Protein AF-A0A8T6U9K5-F1 (afdb_monomer)

Sequence (38 aa):
WECPVATNDRELRKRLRNLGVPVIFLRQRHRLELEGAV

Solvent-accessible surface area (backbone atoms only — not comparable to full-atom values): 2408 Å² total; per-residue (Å²): 136,90,71,68,43,80,52,78,53,68,68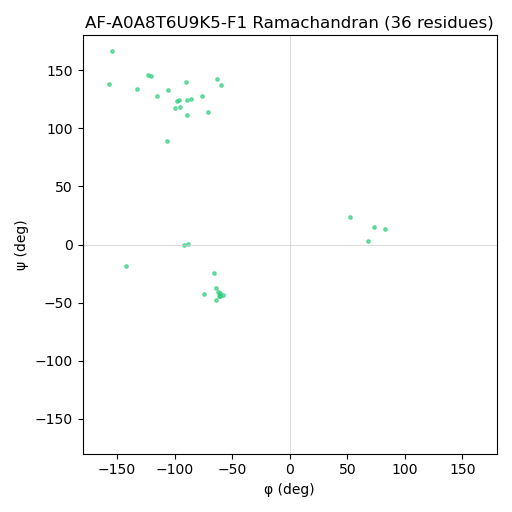,59,49,53,53,35,47,75,70,62,40,28,36,33,34,61,47,97,82,75,43,80,44,78,46,64,79,131

Nearest PDB structures (foldseek):
  2a6q-assembly3_D  TM=3.991E-01  e=1.490E+00  Escherichia coli
  2p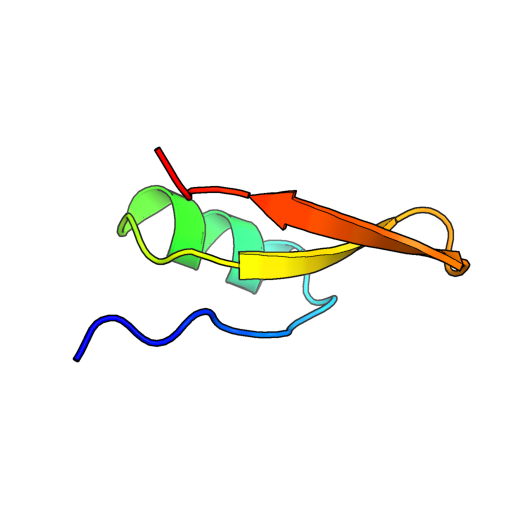w9-assembly1_B  TM=4.599E-01  e=5.836E+00  Desulfotalea psychrophila LSv54
  5ld9-assembly1_B  TM=4.139E-01  e=9.651E+00  Pyrococcus furiosus DSM 3638

Mean predicted aligned error: 3.38 Å

Structure (mmCIF, N/CA/C/O backbone):
data_AF-A0A8T6U9K5-F1
#
_entry.id   AF-A0A8T6U9K5-F1
#
loop_
_atom_site.group_PDB
_atom_site.id
_atom_site.type_symbol
_atom_site.label_atom_id
_atom_site.label_alt_id
_atom_site.label_comp_id
_atom_site.label_asy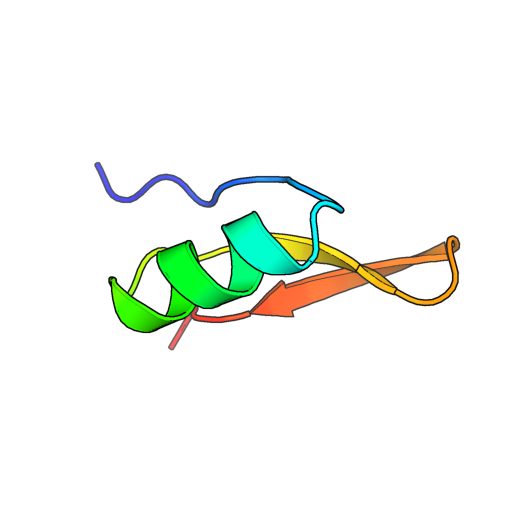m_id
_atom_site.label_entity_id
_atom_site.label_seq_id
_atom_site.pdbx_PDB_ins_code
_atom_site.Cartn_x
_atom_site.Cartn_y
_atom_site.Cartn_z
_atom_site.occupancy
_atom_site.B_iso_or_equiv
_atom_site.auth_seq_id
_atom_site.auth_comp_id
_atom_site.auth_asym_id
_atom_site.auth_atom_id
_atom_site.pdbx_PDB_model_num
ATOM 1 N N . TRP A 1 1 ? -17.601 5.791 -1.875 1.00 47.09 1 TRP A N 1
ATOM 2 C CA . TRP A 1 1 ? -16.598 5.227 -2.796 1.00 47.09 1 TRP A CA 1
ATOM 3 C C . TRP A 1 1 ? -15.281 5.189 -2.048 1.00 47.09 1 TRP A C 1
ATOM 5 O O . TRP A 1 1 ? -14.720 6.245 -1.795 1.00 47.09 1 TRP A O 1
ATOM 15 N N . GLU A 1 2 ? -14.829 4.002 -1.657 1.00 67.56 2 GLU A N 1
ATOM 16 C CA . GLU A 1 2 ? -13.484 3.770 -1.120 1.00 67.56 2 GLU A CA 1
ATOM 17 C C . GLU A 1 2 ? -12.701 3.041 -2.213 1.00 67.56 2 GLU A C 1
ATOM 19 O O . GLU A 1 2 ? -12.779 1.824 -2.347 1.00 67.56 2 GLU A O 1
ATOM 24 N N . CYS A 1 3 ? -12.056 3.804 -3.098 1.00 84.50 3 CYS A N 1
ATOM 25 C CA . CYS A 1 3 ? -11.291 3.235 -4.204 1.00 84.50 3 CYS A CA 1
ATOM 26 C C . CYS A 1 3 ? -9.843 2.989 -3.751 1.00 84.50 3 CYS A C 1
ATOM 28 O O . CYS A 1 3 ? -9.194 3.942 -3.307 1.00 84.50 3 CYS A O 1
ATOM 30 N N . PRO A 1 4 ? -9.315 1.759 -3.874 1.00 91.94 4 PRO A N 1
ATOM 31 C CA . PRO A 1 4 ? -7.905 1.491 -3.630 1.00 91.94 4 PRO A CA 1
ATOM 32 C C . PRO A 1 4 ? -7.003 2.307 -4.564 1.00 91.94 4 PRO A C 1
ATOM 34 O O . PRO A 1 4 ? -7.252 2.401 -5.766 1.00 91.94 4 PRO A O 1
ATOM 37 N N . VAL A 1 5 ? -5.918 2.866 -4.029 1.00 95.12 5 VAL A N 1
ATOM 38 C CA . VAL A 1 5 ? -4.968 3.678 -4.804 1.00 95.12 5 VAL A CA 1
ATOM 39 C C . VAL A 1 5 ? -3.770 2.833 -5.225 1.00 95.12 5 VAL A C 1
ATOM 41 O O . VAL A 1 5 ? -3.065 2.292 -4.380 1.00 95.12 5 VAL A O 1
ATOM 44 N N . ALA A 1 6 ? -3.481 2.756 -6.525 1.00 96.12 6 ALA A N 1
ATOM 45 C CA . ALA A 1 6 ? -2.283 2.084 -7.025 1.00 96.12 6 ALA A CA 1
ATOM 46 C C . ALA A 1 6 ? -1.090 3.055 -7.099 1.00 96.12 6 ALA A C 1
ATOM 48 O O . ALA A 1 6 ? -1.085 3.968 -7.923 1.00 96.12 6 ALA A O 1
ATOM 49 N N . THR A 1 7 ? -0.064 2.883 -6.254 1.00 95.50 7 THR A N 1
ATOM 50 C CA . THR A 1 7 ? 1.143 3.732 -6.296 1.00 95.50 7 THR A CA 1
ATOM 51 C C . THR A 1 7 ? 2.389 3.087 -5.687 1.00 95.50 7 THR A C 1
ATOM 53 O O . THR A 1 7 ? 2.360 2.513 -4.602 1.00 95.50 7 THR A O 1
ATOM 56 N N . ASN A 1 8 ? 3.540 3.255 -6.346 1.00 95.69 8 ASN A N 1
ATOM 57 C CA . ASN A 1 8 ? 4.848 2.837 -5.826 1.00 95.69 8 ASN A CA 1
ATOM 58 C C . ASN A 1 8 ? 5.587 3.937 -5.041 1.00 95.69 8 ASN A C 1
ATOM 60 O O . ASN A 1 8 ? 6.662 3.673 -4.488 1.00 95.69 8 ASN A O 1
ATOM 64 N N . ASP A 1 9 ? 5.006 5.130 -4.904 1.00 96.56 9 ASP A N 1
ATOM 65 C CA . ASP A 1 9 ? 5.575 6.215 -4.099 1.00 96.56 9 ASP A CA 1
ATOM 66 C C . ASP A 1 9 ? 5.469 5.901 -2.600 1.00 96.56 9 ASP A C 1
ATOM 68 O O . ASP A 1 9 ? 4.378 5.811 -2.044 1.00 96.56 9 ASP A O 1
ATOM 72 N N . ARG A 1 10 ? 6.610 5.718 -1.927 1.00 94.50 10 ARG A N 1
ATOM 73 C CA . ARG A 1 10 ? 6.642 5.269 -0.524 1.00 94.50 10 ARG A CA 1
ATOM 74 C C . ARG A 1 10 ? 6.005 6.261 0.448 1.00 94.50 10 ARG A C 1
ATOM 76 O O . ARG A 1 10 ? 5.380 5.825 1.414 1.00 94.50 10 ARG A O 1
ATOM 83 N N . GLU A 1 11 ? 6.186 7.554 0.208 1.00 97.06 11 GLU A N 1
ATOM 84 C CA . GLU A 1 11 ? 5.695 8.608 1.092 1.00 97.06 11 GLU A CA 1
ATOM 85 C C . GLU A 1 11 ? 4.179 8.748 0.946 1.00 97.06 11 GLU A C 1
ATOM 87 O O . GLU A 1 11 ? 3.458 8.775 1.945 1.00 97.06 11 GLU A O 1
ATOM 92 N N . LEU A 1 12 ? 3.674 8.708 -0.290 1.00 95.88 12 LEU A N 1
ATOM 93 C CA . LEU A 1 12 ? 2.238 8.707 -0.552 1.00 95.88 12 LEU A CA 1
ATOM 94 C C . LEU A 1 12 ? 1.552 7.489 0.078 1.00 95.88 12 LEU A C 1
ATOM 96 O O . LEU A 1 12 ? 0.537 7.652 0.751 1.00 95.88 12 LEU A 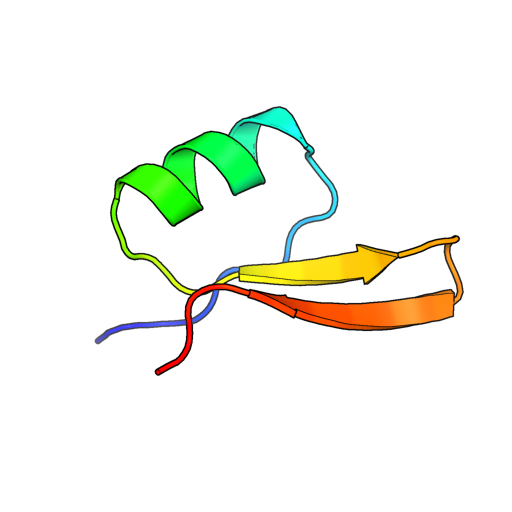O 1
ATOM 100 N N . ARG A 1 13 ? 2.126 6.284 -0.053 1.00 94.75 13 ARG A N 1
ATOM 101 C CA . ARG A 1 13 ? 1.566 5.081 0.593 1.00 94.75 13 ARG A CA 1
ATOM 102 C C . ARG A 1 13 ? 1.450 5.232 2.104 1.00 94.75 13 ARG A C 1
ATOM 104 O O . ARG A 1 13 ? 0.435 4.856 2.678 1.00 94.75 13 ARG A O 1
ATOM 111 N N . LYS A 1 14 ? 2.478 5.789 2.753 1.00 94.56 14 LYS A N 1
ATOM 112 C CA . LYS A 1 14 ? 2.471 6.018 4.204 1.00 94.56 14 LYS A CA 1
ATOM 113 C C . LYS A 1 14 ? 1.344 6.971 4.607 1.00 94.56 14 LYS A C 1
ATOM 115 O O . LYS A 1 14 ? 0.634 6.689 5.567 1.00 94.56 14 LYS A O 1
ATOM 120 N N . ARG A 1 15 ? 1.157 8.062 3.859 1.00 95.62 15 ARG A N 1
ATOM 121 C CA . ARG A 1 15 ? 0.079 9.034 4.100 1.00 95.62 15 ARG A CA 1
ATOM 122 C C . ARG A 1 15 ? -1.301 8.415 3.905 1.00 95.62 15 ARG A C 1
ATOM 124 O O . ARG A 1 15 ? -2.141 8.554 4.783 1.00 95.62 15 ARG A O 1
ATOM 131 N N . LEU A 1 16 ? -1.512 7.695 2.804 1.00 94.06 16 LEU A N 1
ATOM 132 C CA . LEU A 1 16 ? -2.784 7.029 2.507 1.00 94.06 16 LEU A CA 1
ATOM 133 C C . LEU A 1 16 ? -3.134 5.969 3.555 1.00 94.06 16 LEU A C 1
ATOM 135 O O . LEU A 1 16 ? -4.264 5.941 4.030 1.00 94.06 16 LEU A O 1
ATOM 139 N N . ARG A 1 17 ? -2.148 5.185 4.009 1.00 91.56 17 ARG A N 1
ATOM 140 C CA . ARG A 1 17 ? -2.338 4.216 5.096 1.00 91.56 17 ARG A CA 1
ATOM 141 C C . ARG A 1 17 ? -2.764 4.888 6.404 1.00 91.56 17 ARG A C 1
ATOM 143 O O . ARG A 1 17 ? -3.659 4.389 7.073 1.00 91.56 17 ARG A O 1
ATOM 150 N N . ASN A 1 18 ? -2.167 6.031 6.750 1.00 92.56 18 ASN A N 1
ATOM 151 C CA . ASN A 1 18 ? -2.564 6.804 7.934 1.00 92.56 18 ASN A CA 1
ATOM 152 C C . ASN A 1 18 ? -3.987 7.379 7.820 1.00 92.56 18 ASN A C 1
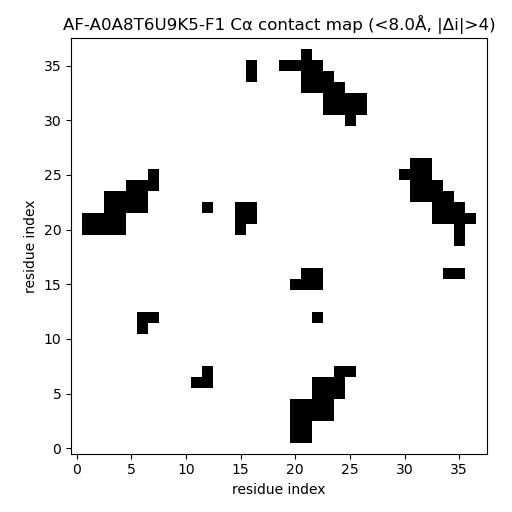ATOM 154 O O . ASN A 1 18 ? -4.615 7.643 8.839 1.00 92.56 18 ASN A O 1
ATOM 158 N N . LEU A 1 19 ? -4.481 7.578 6.596 1.00 92.94 19 LEU A N 1
ATOM 159 C CA . LEU A 1 19 ? -5.847 8.022 6.309 1.00 92.94 19 LEU A CA 1
ATOM 160 C C . LEU A 1 19 ? -6.845 6.858 6.188 1.00 92.94 19 LEU A C 1
ATOM 162 O O . LEU A 1 19 ? -8.015 7.104 5.921 1.00 92.94 19 LEU A O 1
ATOM 166 N N . GLY A 1 20 ? -6.400 5.606 6.350 1.00 91.38 20 GLY A N 1
ATOM 167 C CA . GLY A 1 20 ? -7.249 4.422 6.186 1.00 91.38 20 GLY A CA 1
ATOM 168 C C . GLY A 1 20 ? -7.611 4.105 4.732 1.00 91.38 20 GLY A C 1
ATOM 169 O O . GLY A 1 20 ? -8.518 3.320 4.491 1.00 91.38 20 GLY A O 1
ATOM 170 N N . VAL A 1 21 ? -6.919 4.699 3.755 1.00 92.94 21 VAL A N 1
ATOM 171 C CA . VAL A 1 21 ? -7.171 4.444 2.331 1.00 92.94 21 VAL A CA 1
ATOM 172 C C . VAL A 1 21 ? -6.382 3.205 1.889 1.00 92.94 21 VAL A C 1
ATOM 174 O O . VAL A 1 21 ? -5.155 3.202 2.043 1.00 92.94 21 VAL A O 1
ATOM 177 N N . PRO A 1 22 ? -7.028 2.176 1.305 1.00 94.19 22 PRO A N 1
ATOM 178 C CA . PRO A 1 22 ? -6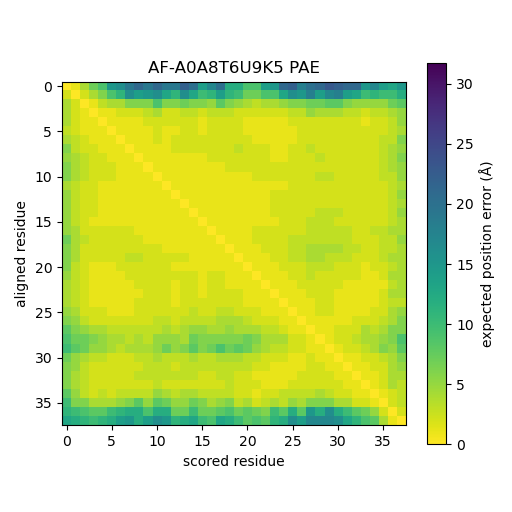.333 0.999 0.790 1.00 94.19 22 PRO A CA 1
ATOM 179 C C . PRO A 1 22 ? -5.376 1.349 -0.353 1.00 94.19 22 PRO A C 1
ATOM 181 O O . PRO A 1 22 ? -5.681 2.183 -1.211 1.00 94.19 22 PRO A O 1
ATOM 184 N N . VAL A 1 23 ? -4.223 0.682 -0.403 1.00 95.12 23 VAL A N 1
ATOM 185 C CA . VAL A 1 23 ? -3.176 0.960 -1.393 1.00 95.12 23 VAL A CA 1
ATOM 186 C C . VAL A 1 23 ? -2.658 -0.316 -2.039 1.00 95.12 23 VAL A C 1
ATOM 188 O O . VAL A 1 23 ? -2.306 -1.272 -1.352 1.00 95.12 23 VAL A O 1
ATOM 191 N N . ILE A 1 24 ? -2.533 -0.293 -3.364 1.00 96.25 24 ILE A N 1
ATOM 192 C CA . ILE A 1 24 ? -1.941 -1.352 -4.183 1.00 96.25 24 ILE A CA 1
ATOM 193 C C . ILE A 1 24 ? -0.551 -0.902 -4.654 1.00 96.25 24 ILE A C 1
ATOM 195 O O . ILE A 1 24 ? -0.384 0.218 -5.139 1.00 96.25 24 ILE A O 1
ATOM 199 N N . PHE A 1 25 ? 0.470 -1.751 -4.541 1.00 95.94 25 PHE A N 1
ATOM 200 C CA . PHE A 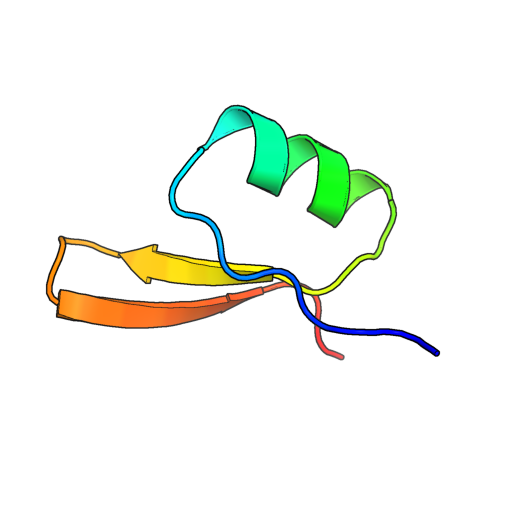1 25 ? 1.826 -1.417 -4.995 1.00 95.94 25 PHE A CA 1
ATOM 201 C C . PHE A 1 25 ? 2.657 -2.650 -5.350 1.00 95.94 25 PHE A C 1
ATOM 203 O O . PHE A 1 25 ? 2.311 -3.777 -5.015 1.00 95.94 25 PHE A O 1
ATOM 210 N N . LEU A 1 26 ? 3.782 -2.436 -6.030 1.00 97.06 26 LEU A N 1
ATOM 211 C CA . LEU A 1 26 ? 4.754 -3.474 -6.349 1.00 97.06 26 LEU A CA 1
ATOM 212 C C . LEU A 1 26 ? 5.881 -3.494 -5.314 1.00 97.06 26 LEU A C 1
ATOM 214 O O . LEU A 1 26 ? 6.678 -2.559 -5.194 1.00 97.06 26 LEU A O 1
ATOM 218 N N . ARG A 1 27 ? 6.025 -4.615 -4.617 1.00 93.88 27 ARG A N 1
ATOM 219 C CA . ARG A 1 27 ? 7.201 -4.932 -3.815 1.00 93.88 27 ARG A CA 1
ATOM 220 C C . ARG A 1 27 ? 8.233 -5.669 -4.658 1.00 93.88 27 ARG A C 1
ATOM 222 O O . ARG A 1 27 ? 7.907 -6.507 -5.496 1.00 93.88 27 ARG A O 1
ATOM 229 N N . GLN A 1 28 ? 9.506 -5.323 -4.451 1.00 94.75 28 GLN A N 1
ATOM 230 C CA . GLN A 1 28 ? 10.645 -5.932 -5.156 1.00 94.75 28 GLN A CA 1
ATOM 231 C C . GLN A 1 28 ? 10.504 -5.924 -6.698 1.00 94.75 28 GLN A C 1
ATOM 233 O O . GLN A 1 28 ? 11.145 -6.715 -7.377 1.00 94.75 28 GLN A O 1
ATOM 238 N N . ARG A 1 29 ? 9.701 -5.002 -7.258 1.00 90.12 29 ARG A N 1
ATOM 239 C CA . ARG A 1 29 ? 9.413 -4.829 -8.699 1.00 90.12 29 ARG A CA 1
ATOM 240 C C . ARG A 1 29 ? 8.603 -5.941 -9.381 1.00 90.12 29 ARG A C 1
ATOM 242 O O . ARG A 1 29 ? 8.389 -5.842 -10.581 1.00 90.12 29 ARG A O 1
ATOM 249 N N . HIS A 1 30 ? 8.145 -6.959 -8.659 1.00 92.38 30 HIS A N 1
ATOM 250 C CA . HIS A 1 30 ? 7.438 -8.092 -9.275 1.00 92.38 30 HIS A CA 1
ATOM 251 C C . HIS A 1 30 ? 6.269 -8.631 -8.445 1.00 92.38 30 HIS A C 1
ATOM 253 O O . HIS A 1 30 ? 5.402 -9.304 -8.992 1.00 92.38 30 HIS A O 1
ATOM 259 N N . ARG A 1 31 ? 6.209 -8.334 -7.142 1.00 95.56 31 ARG A N 1
ATOM 260 C CA . ARG A 1 31 ? 5.132 -8.803 -6.268 1.00 95.56 31 ARG A CA 1
ATOM 261 C C . ARG A 1 31 ? 4.100 -7.705 -6.066 1.00 95.56 31 ARG A C 1
ATOM 263 O O . ARG A 1 31 ? 4.435 -6.670 -5.501 1.00 95.56 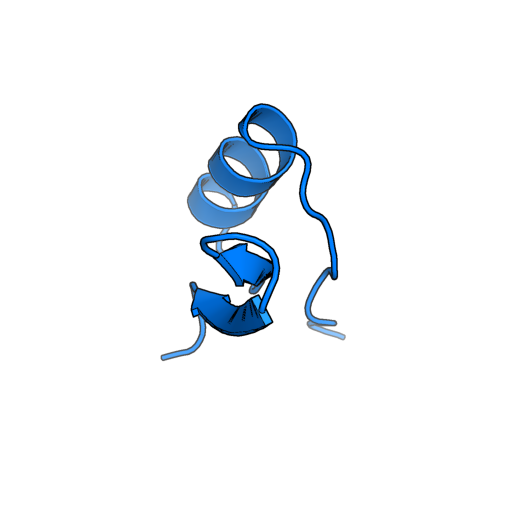31 ARG A O 1
ATOM 270 N N . LEU A 1 32 ? 2.865 -7.929 -6.502 1.00 95.88 32 LEU A N 1
ATOM 271 C CA . LEU A 1 32 ? 1.752 -7.029 -6.209 1.00 95.88 32 LEU A CA 1
ATOM 272 C C . LEU A 1 32 ? 1.290 -7.237 -4.762 1.00 95.88 32 LEU A C 1
ATOM 274 O O . LEU A 1 32 ? 1.031 -8.367 -4.353 1.00 95.88 32 LEU A O 1
ATOM 278 N N . GLU A 1 33 ? 1.211 -6.158 -3.994 1.00 95.31 33 GLU A N 1
ATOM 279 C CA . GLU A 1 33 ? 0.746 -6.149 -2.608 1.00 95.31 33 GLU A CA 1
ATOM 280 C C . GLU A 1 33 ? -0.425 -5.184 -2.446 1.00 95.31 33 GLU A C 1
ATOM 282 O O . GLU A 1 33 ? -0.466 -4.133 -3.089 1.00 95.31 33 GLU A O 1
ATOM 287 N N . LEU A 1 34 ? -1.354 -5.552 -1.563 1.00 93.44 34 LEU A N 1
ATOM 288 C CA . LEU A 1 34 ? -2.442 -4.711 -1.084 1.00 93.44 34 LEU A CA 1
ATOM 289 C C . LEU A 1 34 ? -2.225 -4.470 0.411 1.00 93.44 34 LEU A C 1
ATOM 291 O O . LEU A 1 34 ? -2.057 -5.416 1.178 1.00 93.44 34 LEU A O 1
ATOM 295 N N . GLU A 1 35 ? -2.238 -3.210 0.821 1.00 90.38 35 GLU A N 1
ATOM 296 C CA . GLU A 1 35 ? -2.182 -2.802 2.222 1.00 90.38 35 GLU A CA 1
ATOM 297 C C . GLU A 1 35 ? -3.423 -1.981 2.583 1.00 90.38 35 GLU A C 1
ATOM 299 O O . GLU A 1 35 ? -3.901 -1.185 1.775 1.00 90.38 35 GLU A O 1
ATOM 304 N N . GLY A 1 36 ? -3.909 -2.131 3.819 1.00 80.88 36 GLY A N 1
ATOM 305 C CA . GLY A 1 36 ? -5.016 -1.323 4.344 1.00 80.88 36 GLY A CA 1
ATOM 306 C C . GLY 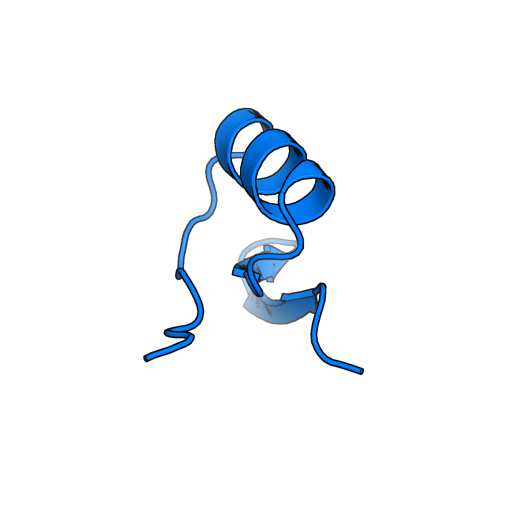A 1 36 ? -6.420 -1.799 3.956 1.00 80.88 36 GLY A C 1
ATOM 307 O O . GLY A 1 36 ? -7.363 -1.048 4.154 1.00 80.88 36 GLY A O 1
ATOM 308 N N . ALA A 1 37 ? -6.568 -3.018 3.429 1.00 71.06 37 ALA A N 1
ATOM 309 C CA . ALA A 1 37 ? -7.860 -3.701 3.348 1.00 71.06 37 ALA A CA 1
ATOM 310 C C . ALA A 1 37 ? -8.002 -4.644 4.557 1.00 71.06 37 ALA A C 1
ATOM 312 O O . ALA A 1 37 ? -7.106 -5.462 4.782 1.00 71.06 37 ALA A O 1
ATOM 313 N N . VAL A 1 38 ? -9.079 -4.495 5.335 1.00 59.38 38 VAL A N 1
ATOM 314 C CA . VAL A 1 38 ? -9.461 -5.377 6.456 1.00 59.38 38 VAL A CA 1
ATOM 315 C C . VAL A 1 38 ? -10.799 -6.019 6.131 1.00 59.38 38 VAL A C 1
ATOM 317 O O . VAL A 1 38 ? -11.669 -5.277 5.625 1.00 59.38 38 VAL A O 1
#

Secondary structure (DSSP, 8-state):
--PPEE---HHHHHHHHHTT--EEEEETTTEEEEES--

Radius of gyration: 9.44 Å; Cα contacts (8 Å, |Δi|>4): 52; chains: 1; bounding box: 27×18×17 Å

Foldseek 3Di:
DQDEAEDPDPVVVVVCVVVLRWYWYDDPNHDIDIPNDD

pLDDT: mean 90.25, std 10.84, range [47.09, 97.06]